Protein AF-A0A1Q7BE09-F1 (afdb_monomer_lite)

Radius of gyration: 17.37 Å; chains: 1; bounding box: 45×38×35 Å

Structure (mmCIF, N/CA/C/O backbone):
data_AF-A0A1Q7BE09-F1
#
_entry.id   AF-A0A1Q7BE09-F1
#
loop_
_atom_site.group_PDB
_atom_site.id
_atom_site.type_symbol
_atom_site.label_atom_id
_atom_site.label_alt_id
_atom_site.label_comp_id
_atom_site.label_asym_id
_atom_site.label_entity_id
_atom_site.label_seq_id
_atom_site.pdbx_PDB_ins_code
_atom_site.Cartn_x
_atom_site.Cartn_y
_atom_site.Cartn_z
_atom_site.occupancy
_atom_site.B_iso_or_equiv
_atom_site.auth_seq_id
_atom_site.auth_comp_id
_atom_site.auth_asym_id
_atom_site.auth_atom_id
_atom_site.pdbx_PDB_model_num
ATOM 1 N N . MET A 1 1 ? -13.699 27.484 -20.171 1.00 42.84 1 MET A N 1
ATOM 2 C CA . MET A 1 1 ? -12.443 27.055 -19.521 1.00 42.84 1 MET A CA 1
ATOM 3 C C . MET A 1 1 ? -11.757 26.102 -20.485 1.00 42.84 1 MET A C 1
ATOM 5 O O . MET A 1 1 ? -12.347 25.077 -20.792 1.00 42.84 1 MET A O 1
ATOM 9 N N . ALA A 1 2 ? -10.621 26.495 -21.061 1.00 49.12 2 ALA A N 1
ATOM 10 C CA . ALA A 1 2 ? -9.865 25.665 -21.998 1.00 49.12 2 ALA A CA 1
ATOM 11 C C . ALA A 1 2 ? -8.836 24.848 -21.207 1.00 49.12 2 ALA A C 1
ATOM 13 O O . ALA A 1 2 ? -8.092 25.416 -20.410 1.00 49.12 2 ALA A O 1
ATOM 14 N N . PHE A 1 3 ? -8.850 23.526 -21.373 1.00 48.41 3 PHE A N 1
ATOM 15 C CA . PHE A 1 3 ? -7.884 22.618 -20.766 1.00 48.41 3 PHE A CA 1
ATOM 16 C C . PHE A 1 3 ? -6.856 22.270 -21.838 1.00 48.41 3 PHE A C 1
ATOM 18 O O . PHE A 1 3 ? -7.136 21.464 -22.724 1.00 48.41 3 PHE A O 1
ATOM 25 N N . ASP A 1 4 ? -5.689 22.907 -21.780 1.00 53.53 4 ASP A N 1
ATOM 26 C CA . ASP A 1 4 ? -4.521 22.438 -22.518 1.00 53.53 4 ASP A CA 1
ATOM 27 C C . ASP A 1 4 ? -4.098 21.101 -21.904 1.00 53.53 4 ASP A C 1
ATOM 29 O O . ASP A 1 4 ? -3.466 21.035 -20.847 1.00 53.53 4 ASP A O 1
ATOM 33 N N . SER A 1 5 ? -4.513 20.003 -22.530 1.00 60.94 5 SER A N 1
ATOM 34 C CA . SER A 1 5 ? -4.058 18.671 -22.157 1.00 60.94 5 SER A CA 1
ATOM 35 C C . SER A 1 5 ? -2.611 18.513 -22.615 1.00 60.94 5 SER A C 1
ATOM 37 O O . SER A 1 5 ? -2.347 18.123 -23.752 1.00 60.94 5 SER A O 1
ATOM 39 N N . VAL A 1 6 ? -1.666 18.825 -21.726 1.00 63.69 6 VAL A N 1
ATOM 40 C CA . VAL A 1 6 ? -0.251 18.495 -21.915 1.00 63.69 6 VAL A CA 1
ATOM 41 C C . VAL A 1 6 ? -0.137 16.976 -21.990 1.00 63.69 6 VAL A C 1
ATOM 43 O O . VAL A 1 6 ? -0.318 16.274 -20.993 1.00 63.69 6 VAL A O 1
ATOM 46 N N . TRP A 1 7 ? 0.165 16.464 -23.182 1.00 57.09 7 TRP A N 1
ATOM 47 C CA . TRP A 1 7 ? 0.509 15.062 -23.386 1.00 57.09 7 TRP A CA 1
ATOM 48 C C . TRP A 1 7 ? 1.880 14.813 -22.754 1.00 57.09 7 TRP A C 1
ATOM 50 O O . TRP A 1 7 ? 2.925 14.965 -23.38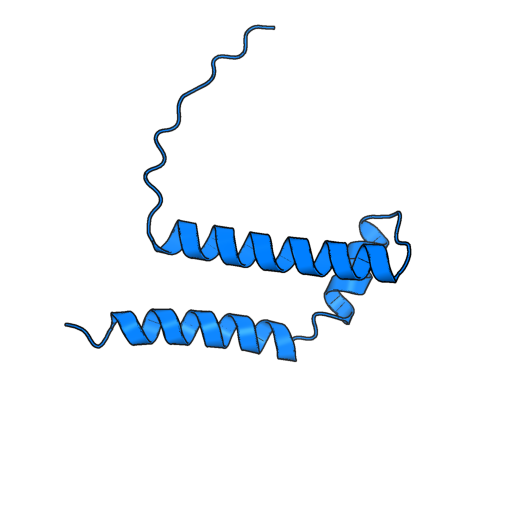5 1.00 57.09 7 TRP A O 1
ATOM 60 N N . GLN A 1 8 ? 1.889 14.488 -21.462 1.00 62.91 8 GLN A N 1
ATOM 61 C CA . GLN A 1 8 ? 3.110 14.069 -20.791 1.00 62.91 8 GLN A CA 1
ATOM 62 C C . GLN A 1 8 ? 3.430 12.657 -21.270 1.00 62.91 8 GLN A C 1
ATOM 64 O O . GLN A 1 8 ? 2.835 11.680 -20.816 1.00 62.91 8 GLN A O 1
ATOM 69 N N . HIS A 1 9 ? 4.352 12.559 -22.228 1.00 53.31 9 HIS A N 1
ATOM 70 C CA . HIS A 1 9 ? 4.929 11.297 -22.671 1.00 53.31 9 HIS A CA 1
ATOM 71 C C . HIS A 1 9 ? 5.824 10.741 -21.554 1.00 53.31 9 HIS A C 1
ATOM 73 O O . HIS A 1 9 ? 7.050 10.818 -21.597 1.00 53.31 9 HIS A O 1
ATOM 79 N N . TYR A 1 10 ? 5.190 10.238 -20.497 1.00 59.44 10 TYR A N 1
ATOM 80 C CA . TYR A 1 10 ? 5.859 9.523 -19.427 1.00 59.44 10 TYR A CA 1
ATOM 81 C C . TYR A 1 10 ? 6.227 8.143 -19.963 1.00 59.44 10 TYR A C 1
ATOM 83 O O . TYR A 1 10 ? 5.369 7.269 -20.067 1.00 59.44 10 TYR A O 1
ATOM 91 N N . ALA A 1 11 ? 7.492 7.955 -20.339 1.00 61.69 11 ALA A N 1
ATOM 92 C CA . ALA A 1 11 ? 8.054 6.627 -20.531 1.00 61.69 11 ALA A CA 1
ATOM 93 C C . ALA A 1 11 ? 8.288 6.042 -19.129 1.00 61.69 11 ALA A C 1
ATOM 95 O O . ALA A 1 11 ? 9.177 6.521 -18.418 1.00 61.69 11 ALA A O 1
ATOM 96 N N . PRO A 1 12 ? 7.471 5.080 -18.670 1.00 60.38 12 PRO A N 1
ATOM 97 C CA . PRO A 1 12 ? 7.552 4.633 -17.297 1.00 60.38 12 PRO A CA 1
ATOM 98 C C . PRO A 1 12 ? 8.863 3.888 -17.078 1.00 60.38 12 PRO A C 1
ATOM 100 O O . PRO A 1 12 ? 9.087 2.806 -17.623 1.00 60.38 12 PRO A O 1
ATOM 103 N N . THR A 1 13 ? 9.726 4.448 -16.234 1.00 68.38 13 THR A N 1
ATOM 104 C CA . THR A 1 13 ? 10.863 3.705 -15.700 1.00 68.38 13 THR A CA 1
ATOM 105 C C . THR A 1 13 ? 10.321 2.460 -15.001 1.00 68.38 13 THR A C 1
ATOM 107 O O . THR A 1 13 ? 9.285 2.507 -14.332 1.00 68.38 13 THR A O 1
ATOM 110 N N . ARG A 1 14 ? 11.016 1.330 -15.144 1.00 70.56 14 ARG A N 1
ATOM 111 C CA . ARG A 1 14 ? 10.613 0.025 -14.593 1.00 70.56 14 ARG A CA 1
ATOM 112 C C . ARG A 1 14 ? 10.281 0.088 -13.088 1.00 70.56 14 ARG A C 1
ATOM 114 O O . ARG A 1 14 ? 9.416 -0.642 -12.615 1.00 70.56 14 ARG A O 1
ATOM 121 N N . ASP A 1 15 ? 10.910 1.014 -12.367 1.00 69.75 15 ASP A N 1
ATOM 122 C CA . ASP A 1 15 ? 10.654 1.311 -10.951 1.00 69.75 15 ASP A CA 1
ATOM 123 C C . ASP A 1 15 ? 9.386 2.139 -10.704 1.00 69.75 15 ASP A C 1
ATOM 125 O O . ASP A 1 15 ? 8.662 1.883 -9.743 1.00 69.75 15 ASP A O 1
ATOM 129 N N . GLY A 1 16 ? 9.054 3.070 -11.601 1.00 75.38 16 GLY A N 1
ATOM 130 C CA . GLY A 1 16 ? 7.795 3.817 -11.562 1.00 75.38 16 GLY A CA 1
ATOM 131 C C . GLY A 1 16 ? 6.586 2.901 -11.752 1.00 75.38 16 GLY A C 1
ATOM 132 O O . GLY A 1 16 ? 5.610 3.004 -11.011 1.00 75.38 16 GLY A O 1
ATOM 133 N N . LEU A 1 17 ? 6.689 1.933 -12.670 1.00 80.69 17 LEU A N 1
ATOM 134 C CA . LEU A 1 17 ? 5.697 0.863 -12.840 1.00 80.69 17 LEU A CA 1
ATOM 135 C C . LEU A 1 17 ? 5.521 0.029 -11.564 1.00 80.69 17 LEU A C 1
ATOM 137 O O . LEU A 1 17 ? 4.390 -0.219 -11.148 1.00 80.69 17 LEU A O 1
ATOM 141 N N . GLY A 1 18 ? 6.624 -0.352 -10.911 1.00 79.62 18 GLY A N 1
ATOM 142 C CA . GLY A 1 18 ? 6.584 -1.084 -9.643 1.00 79.62 18 GLY A CA 1
ATOM 143 C C . GLY A 1 18 ? 5.908 -0.293 -8.519 1.00 79.62 18 GLY A C 1
ATOM 144 O O . GLY A 1 18 ? 5.083 -0.842 -7.787 1.00 79.62 18 GLY A O 1
ATOM 145 N N . LEU A 1 19 ? 6.192 1.010 -8.419 1.00 83.38 19 LEU A N 1
ATOM 146 C CA . LEU A 1 19 ? 5.567 1.898 -7.438 1.00 83.38 19 LEU A CA 1
ATOM 147 C C . LEU A 1 19 ? 4.062 2.064 -7.691 1.00 83.38 19 LEU A C 1
ATOM 149 O O . LEU A 1 19 ? 3.268 1.946 -6.758 1.00 83.38 19 LEU A O 1
ATOM 153 N N . LEU A 1 20 ? 3.660 2.289 -8.944 1.00 84.56 20 LEU A N 1
ATOM 154 C CA . LEU A 1 20 ? 2.254 2.375 -9.351 1.00 84.56 20 LEU A CA 1
ATOM 155 C C . LEU A 1 20 ? 1.497 1.081 -9.042 1.00 84.56 20 LEU A C 1
ATOM 157 O O . LEU A 1 20 ? 0.361 1.121 -8.567 1.00 84.56 20 LEU A O 1
ATOM 161 N N . GLU A 1 21 ? 2.123 -0.073 -9.260 1.00 82.69 21 GLU A N 1
ATOM 162 C CA . GLU A 1 21 ? 1.502 -1.355 -8.957 1.00 82.69 21 GLU A CA 1
ATOM 163 C C . GLU A 1 21 ? 1.388 -1.609 -7.447 1.00 82.69 21 GLU A C 1
ATOM 165 O O . GLU A 1 21 ? 0.337 -2.062 -6.982 1.00 82.69 21 GLU A O 1
ATOM 170 N N . ALA A 1 22 ? 2.417 -1.271 -6.667 1.00 81.06 22 ALA A N 1
ATOM 171 C CA . ALA A 1 22 ? 2.372 -1.342 -5.209 1.00 81.06 22 ALA A CA 1
ATOM 172 C C . ALA A 1 22 ? 1.289 -0.413 -4.637 1.00 81.06 22 ALA A C 1
ATOM 174 O O . ALA A 1 22 ? 0.493 -0.830 -3.790 1.00 81.06 22 ALA A O 1
ATOM 175 N N . PHE A 1 23 ? 1.202 0.813 -5.157 1.00 83.62 23 PHE A N 1
ATOM 176 C CA . PHE A 1 23 ? 0.152 1.765 -4.813 1.00 83.62 23 PHE A CA 1
ATOM 177 C C . PHE A 1 23 ? -1.236 1.211 -5.149 1.00 83.62 23 PHE A C 1
ATOM 179 O O . PHE A 1 23 ? -2.109 1.173 -4.281 1.00 83.62 23 PHE A O 1
ATOM 186 N N . ARG A 1 24 ? -1.427 0.685 -6.367 1.00 88.06 24 ARG A N 1
ATOM 187 C CA . ARG A 1 24 ? -2.689 0.060 -6.793 1.00 88.06 24 ARG A CA 1
ATOM 188 C C . ARG A 1 24 ? -3.104 -1.071 -5.853 1.00 88.06 24 ARG A C 1
ATOM 190 O O . ARG A 1 24 ? -4.269 -1.156 -5.472 1.00 88.06 24 ARG A O 1
ATOM 197 N N . ARG A 1 25 ? -2.163 -1.933 -5.456 1.00 85.56 25 ARG A N 1
ATOM 198 C CA . ARG A 1 25 ? -2.427 -3.035 -4.517 1.00 85.56 25 ARG A CA 1
ATOM 199 C C . ARG A 1 25 ? -2.831 -2.521 -3.131 1.00 85.56 25 ARG A C 1
ATOM 201 O O . ARG A 1 25 ? -3.809 -3.022 -2.582 1.00 85.56 25 ARG A O 1
ATOM 208 N N . MET A 1 26 ? -2.140 -1.512 -2.593 1.00 85.94 26 MET A N 1
ATOM 209 C CA . MET A 1 26 ? -2.494 -0.903 -1.301 1.00 85.94 26 MET A CA 1
ATOM 210 C C . MET A 1 26 ? -3.890 -0.276 -1.307 1.00 85.94 26 MET A C 1
ATOM 212 O O . MET A 1 26 ? -4.669 -0.493 -0.376 1.00 85.94 26 MET A O 1
ATOM 216 N N . VAL A 1 27 ? -4.223 0.481 -2.355 1.00 86.75 27 VAL A N 1
ATOM 217 C CA . VAL A 1 27 ? -5.538 1.124 -2.481 1.00 86.75 27 VAL A CA 1
ATOM 218 C C . VAL A 1 27 ? -6.642 0.076 -2.595 1.00 86.75 27 VAL A C 1
ATOM 220 O O . VAL A 1 27 ? -7.635 0.164 -1.875 1.00 86.75 27 VAL A O 1
ATOM 223 N N . ASN A 1 28 ? -6.453 -0.956 -3.420 1.00 90.00 28 ASN A N 1
ATOM 224 C CA . ASN A 1 28 ? -7.435 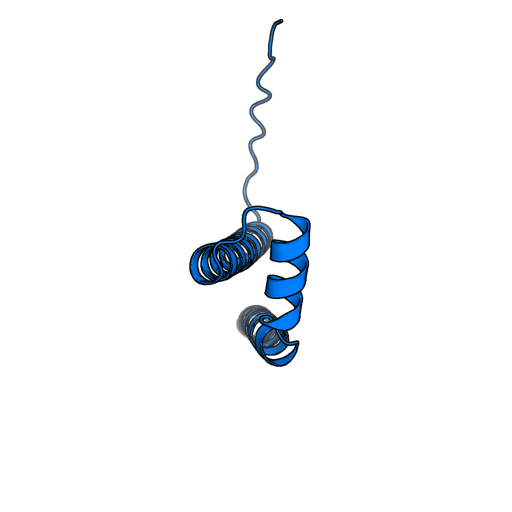-2.030 -3.567 1.00 90.00 28 ASN A CA 1
ATOM 225 C C . ASN A 1 28 ? -7.687 -2.777 -2.250 1.00 90.00 28 ASN A C 1
ATOM 227 O O . ASN A 1 28 ? -8.840 -3.052 -1.921 1.00 90.00 28 ASN A O 1
ATOM 231 N N . GLU A 1 29 ? -6.641 -3.073 -1.473 1.00 85.62 29 GLU A N 1
ATOM 232 C CA . GLU A 1 29 ? -6.810 -3.721 -0.166 1.00 85.62 29 GLU A CA 1
ATOM 233 C C . GLU A 1 29 ? -7.529 -2.795 0.826 1.00 85.62 29 GLU A C 1
ATOM 235 O O . GLU A 1 29 ? -8.419 -3.241 1.547 1.00 85.62 29 GLU A O 1
ATOM 240 N N . SER A 1 30 ? -7.227 -1.494 0.804 1.00 83.25 30 SER A N 1
ATOM 241 C CA . SER A 1 30 ? -7.916 -0.501 1.640 1.00 83.25 30 SER A CA 1
ATOM 242 C C . SER A 1 30 ? -9.409 -0.421 1.303 1.00 83.25 30 SER A C 1
ATOM 244 O O . SER A 1 30 ? -10.249 -0.438 2.199 1.00 83.25 30 SER A O 1
ATOM 246 N N . ILE A 1 31 ? -9.765 -0.415 0.013 1.00 87.44 31 ILE A N 1
ATOM 247 C CA . ILE A 1 31 ? -11.164 -0.454 -0.444 1.00 87.44 31 ILE A CA 1
ATOM 248 C C . ILE A 1 31 ? -11.842 -1.751 0.005 1.00 87.44 31 ILE A C 1
ATOM 250 O O . ILE A 1 31 ? -12.963 -1.709 0.509 1.00 87.44 31 ILE A O 1
ATOM 254 N N . ARG A 1 32 ? -11.163 -2.897 -0.116 1.00 88.75 32 ARG A N 1
ATOM 255 C CA . ARG A 1 32 ? -11.687 -4.198 0.325 1.00 88.75 32 ARG A CA 1
ATOM 256 C C . ARG A 1 32 ? -11.980 -4.212 1.828 1.00 88.75 32 ARG A C 1
ATOM 258 O O . ARG A 1 32 ? -13.038 -4.691 2.235 1.00 88.75 32 ARG A O 1
ATOM 265 N N . ILE A 1 33 ? -11.093 -3.629 2.638 1.00 85.56 33 ILE A N 1
ATOM 266 C CA . ILE A 1 33 ? -11.296 -3.426 4.082 1.00 85.56 33 ILE A CA 1
ATOM 267 C C . ILE A 1 33 ? -12.498 -2.505 4.328 1.00 85.56 33 ILE A C 1
ATOM 269 O O . ILE A 1 33 ? -13.339 -2.804 5.175 1.00 85.56 33 ILE A O 1
ATOM 273 N N . GLY A 1 34 ? -12.613 -1.411 3.573 1.00 87.12 34 GLY A N 1
ATOM 274 C CA . GLY A 1 34 ? -13.723 -0.464 3.674 1.00 87.12 34 GLY A CA 1
ATOM 275 C C . GLY A 1 34 ? -15.083 -1.085 3.389 1.00 87.12 34 GLY A C 1
ATOM 276 O O . GLY A 1 34 ? -16.006 -0.920 4.184 1.00 87.12 34 GLY A O 1
ATOM 277 N N . LEU A 1 35 ? -15.184 -1.840 2.294 1.00 89.50 35 LEU A N 1
ATOM 278 C CA . LEU A 1 35 ? -16.399 -2.555 1.904 1.00 89.50 35 LEU A CA 1
ATOM 279 C C . LEU A 1 35 ? -16.774 -3.622 2.939 1.00 89.50 35 LEU A C 1
ATOM 281 O O . LEU A 1 35 ? -17.923 -3.674 3.364 1.00 89.50 35 LEU A O 1
ATOM 285 N N . GLY A 1 36 ? -15.806 -4.411 3.419 1.00 89.06 36 GLY A N 1
ATOM 286 C CA . GLY A 1 36 ? -16.050 -5.423 4.454 1.00 89.06 36 GLY A CA 1
ATOM 287 C C . GLY A 1 36 ? -16.501 -4.853 5.806 1.00 89.06 36 GLY A C 1
ATOM 288 O O . GLY A 1 36 ? -17.134 -5.558 6.584 1.00 89.06 36 GLY A O 1
ATOM 289 N N . ASN A 1 37 ? -16.206 -3.578 6.083 1.00 85.50 37 ASN A N 1
ATOM 290 C CA . ASN A 1 37 ? -16.567 -2.892 7.329 1.00 85.50 37 ASN A CA 1
ATOM 291 C C . ASN A 1 37 ? -17.663 -1.817 7.140 1.00 85.50 37 ASN A C 1
ATOM 293 O O . ASN A 1 37 ? -17.889 -1.029 8.061 1.00 85.50 37 ASN A O 1
ATOM 297 N N . ASN A 1 38 ? -18.325 -1.758 5.972 1.00 88.94 38 ASN A N 1
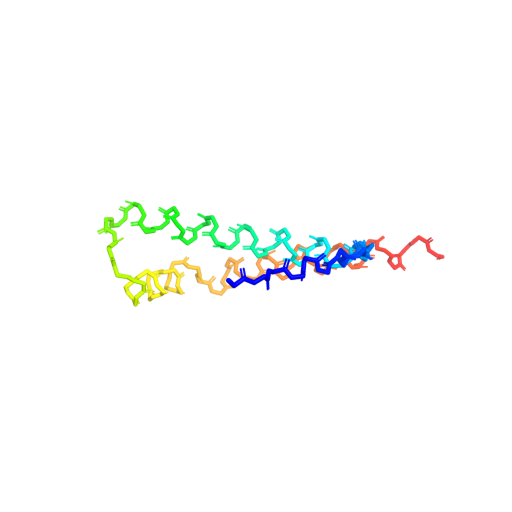ATOM 298 C CA . ASN A 1 38 ? -19.346 -0.754 5.618 1.00 88.94 38 ASN A CA 1
ATOM 299 C C . ASN A 1 38 ? -18.922 0.690 5.941 1.00 88.94 38 ASN A C 1
ATOM 301 O O . ASN A 1 38 ? -19.655 1.479 6.545 1.00 88.94 38 ASN A O 1
ATOM 305 N N . VAL A 1 39 ? -17.691 1.034 5.577 1.00 88.50 39 VAL A N 1
ATOM 306 C CA . VAL A 1 39 ? -17.096 2.323 5.914 1.00 88.50 39 VAL A CA 1
ATOM 307 C C . VAL A 1 39 ? -17.498 3.380 4.893 1.00 88.50 39 VAL A C 1
ATOM 309 O O . VAL A 1 39 ? -17.167 3.275 3.719 1.00 88.50 39 VAL A O 1
ATOM 312 N N . SER A 1 40 ? -18.131 4.453 5.363 1.00 83.00 40 SER A N 1
ATOM 313 C CA . SER A 1 40 ? -18.501 5.621 4.549 1.00 83.00 40 SER A CA 1
ATOM 314 C C . SER A 1 40 ? -17.586 6.838 4.751 1.00 83.00 40 SER A C 1
ATOM 316 O O . SER A 1 40 ? -17.708 7.832 4.042 1.00 83.00 40 SER A O 1
ATOM 318 N N . SER A 1 41 ? -16.652 6.776 5.710 1.00 86.00 41 SER A N 1
ATOM 319 C CA . SER A 1 41 ? -15.722 7.867 6.027 1.00 86.00 41 SER A CA 1
ATOM 320 C C . SER A 1 41 ? -14.276 7.472 5.753 1.00 86.00 41 SER A C 1
ATOM 322 O O . SER A 1 41 ? -13.771 6.506 6.329 1.00 86.00 41 SER A O 1
ATOM 324 N N . LEU A 1 42 ? -13.570 8.291 4.968 1.00 82.00 42 LEU A N 1
ATOM 325 C CA . LEU A 1 42 ? -12.136 8.126 4.700 1.00 82.00 42 LEU A CA 1
ATOM 326 C C . LEU A 1 42 ? -11.288 8.108 5.978 1.00 82.00 42 LEU A C 1
ATOM 328 O O . LEU A 1 42 ? -10.289 7.398 6.040 1.00 82.00 42 LEU A O 1
ATOM 332 N N . ARG A 1 43 ? -11.704 8.824 7.032 1.00 83.62 43 ARG A N 1
ATOM 333 C CA . ARG A 1 43 ? -11.008 8.809 8.327 1.00 83.62 43 ARG A CA 1
ATOM 334 C C . ARG A 1 43 ? -11.044 7.421 8.962 1.00 83.62 43 ARG A C 1
ATOM 336 O O . ARG A 1 43 ? -10.024 6.923 9.427 1.00 83.62 43 ARG A O 1
ATOM 343 N N . ARG A 1 44 ? -12.219 6.790 8.965 1.00 80.88 44 ARG A N 1
ATOM 344 C CA . ARG A 1 44 ? -12.419 5.446 9.522 1.00 80.88 44 ARG A CA 1
ATOM 345 C C . ARG A 1 44 ? -11.786 4.380 8.626 1.00 80.88 44 ARG A C 1
ATOM 347 O O . ARG A 1 44 ? -11.230 3.419 9.144 1.00 80.88 44 ARG A O 1
ATOM 354 N N . LEU A 1 45 ? -11.793 4.603 7.311 1.00 82.81 45 LEU A N 1
ATOM 355 C CA . LEU A 1 45 ? -11.124 3.751 6.330 1.00 82.81 45 LEU A CA 1
ATOM 356 C C . LEU A 1 45 ? -9.613 3.749 6.547 1.00 82.81 45 LEU A C 1
ATOM 358 O O . LEU A 1 45 ? -9.021 2.681 6.620 1.00 82.81 45 LEU A O 1
ATOM 362 N N . SER A 1 46 ? -9.016 4.933 6.697 1.00 83.12 46 SER A N 1
ATOM 363 C CA . SER A 1 46 ? -7.596 5.107 7.000 1.00 83.12 46 SER A CA 1
ATOM 364 C C . SER A 1 46 ? -7.237 4.367 8.286 1.00 83.12 46 SER A C 1
ATOM 366 O O . SER A 1 46 ? -6.377 3.492 8.271 1.00 83.12 46 SER A O 1
ATOM 368 N N . LEU A 1 47 ? -7.977 4.605 9.372 1.00 83.75 47 LEU A N 1
ATOM 369 C CA . LEU A 1 47 ? -7.703 3.973 10.663 1.00 83.75 47 LEU A CA 1
ATOM 370 C C . LEU A 1 47 ? -7.802 2.438 10.611 1.00 83.75 47 LEU A C 1
ATOM 372 O O . LEU A 1 47 ? -6.960 1.747 11.178 1.00 83.75 47 LEU A O 1
ATOM 376 N N . LEU A 1 48 ? -8.816 1.896 9.930 1.00 83.00 48 LEU A N 1
ATOM 377 C CA . LEU A 1 48 ? -8.986 0.450 9.764 1.00 83.00 48 LEU A CA 1
ATOM 378 C C . LEU A 1 48 ? -7.919 -0.149 8.854 1.00 83.00 48 LEU A C 1
ATOM 380 O O . LEU A 1 48 ? -7.370 -1.200 9.174 1.00 83.00 48 LEU A O 1
ATOM 384 N N . SER A 1 49 ? -7.597 0.535 7.758 1.00 79.75 49 SER A N 1
ATOM 385 C CA . SER A 1 49 ? -6.556 0.103 6.830 1.00 79.75 49 SER A CA 1
ATOM 386 C C . SER A 1 49 ? -5.214 0.050 7.549 1.00 79.75 49 SER A C 1
ATOM 388 O O . SER A 1 49 ? -4.571 -0.984 7.500 1.00 79.75 49 SER A O 1
ATOM 390 N N . TYR A 1 50 ? -4.837 1.075 8.321 1.00 75.38 50 TYR A N 1
ATOM 391 C CA . TYR A 1 50 ? -3.599 1.072 9.110 1.00 75.38 50 TYR A CA 1
ATOM 392 C C . TYR A 1 50 ? -3.560 -0.007 10.203 1.00 75.38 50 TYR A C 1
ATOM 394 O O . TYR A 1 50 ? -2.512 -0.604 10.424 1.00 75.38 50 TYR A O 1
ATOM 402 N N . ASN A 1 51 ? -4.679 -0.282 10.881 1.00 75.38 51 ASN A N 1
ATOM 403 C CA . ASN A 1 51 ? -4.719 -1.308 11.930 1.00 75.38 51 ASN A CA 1
ATOM 404 C C . ASN A 1 51 ? -4.709 -2.740 11.368 1.00 75.38 51 ASN A C 1
ATOM 406 O O . ASN A 1 51 ? -4.131 -3.635 11.981 1.00 75.38 51 ASN A O 1
ATOM 410 N N . GLN A 1 52 ? -5.338 -2.978 10.212 1.00 70.19 52 GLN A N 1
ATOM 411 C CA . GLN A 1 52 ? -5.392 -4.308 9.588 1.00 70.19 52 GLN A CA 1
ATOM 412 C C . GLN A 1 52 ? -4.218 -4.578 8.636 1.00 70.19 52 GLN A C 1
ATOM 414 O O . GLN A 1 52 ? -3.793 -5.724 8.484 1.00 70.19 52 GLN A O 1
ATOM 419 N N . LEU A 1 53 ? -3.625 -3.535 8.052 1.00 64.81 53 LEU A N 1
ATOM 420 C CA . LEU A 1 53 ? -2.314 -3.568 7.402 1.00 64.81 53 LEU A CA 1
ATOM 421 C C . LEU A 1 53 ? -1.225 -3.465 8.480 1.00 64.81 53 LEU A C 1
ATOM 423 O O . LEU A 1 53 ? -0.422 -2.538 8.492 1.00 64.81 53 LEU A O 1
ATOM 427 N N . SER A 1 54 ? -1.208 -4.421 9.412 1.00 54.47 54 SER A N 1
ATOM 428 C CA . SER A 1 54 ? -0.131 -4.554 10.396 1.00 54.47 54 SER A CA 1
ATOM 429 C C . SER A 1 54 ? 1.245 -4.520 9.702 1.00 54.47 54 SER A C 1
ATOM 431 O O . SER A 1 54 ? 1.376 -5.037 8.581 1.00 54.47 54 SER A O 1
ATOM 433 N N . PRO A 1 55 ? 2.297 -3.982 10.352 1.00 56.38 55 PRO A N 1
ATOM 434 C CA . PRO A 1 55 ? 3.661 -3.962 9.821 1.00 56.38 55 PRO A CA 1
ATOM 435 C C . PRO A 1 55 ? 4.166 -5.335 9.356 1.00 56.38 55 PRO A C 1
ATOM 437 O O . PRO A 1 55 ? 5.044 -5.383 8.503 1.00 56.38 55 PRO A O 1
ATOM 440 N N . ALA A 1 56 ? 3.578 -6.441 9.828 1.00 52.53 56 ALA A N 1
ATOM 441 C CA . ALA A 1 56 ? 3.856 -7.798 9.352 1.00 52.53 56 ALA A CA 1
ATOM 442 C C . ALA A 1 56 ? 3.469 -8.056 7.876 1.00 52.53 56 ALA A C 1
ATOM 444 O O . ALA A 1 56 ? 4.053 -8.916 7.222 1.00 52.53 56 ALA A O 1
ATOM 445 N N . ARG A 1 57 ? 2.495 -7.319 7.326 1.00 56.41 57 ARG A N 1
ATOM 446 C CA . ARG A 1 57 ? 2.112 -7.387 5.903 1.00 56.41 57 ARG A CA 1
ATOM 447 C C . ARG A 1 57 ? 2.834 -6.343 5.055 1.00 56.41 57 ARG A C 1
ATOM 449 O O . ARG A 1 57 ? 3.173 -6.611 3.904 1.00 56.41 57 ARG A O 1
ATOM 456 N N . PHE A 1 58 ? 3.131 -5.179 5.633 1.00 55.50 58 PHE A N 1
ATOM 457 C CA . PHE A 1 58 ? 3.979 -4.175 4.988 1.00 55.50 58 PHE A CA 1
ATOM 458 C C . PHE A 1 58 ? 5.429 -4.667 4.856 1.00 55.50 58 PHE A C 1
ATOM 460 O O . PHE A 1 58 ? 6.076 -4.423 3.842 1.00 55.50 58 PHE A O 1
ATOM 467 N N . SER A 1 59 ? 5.920 -5.449 5.824 1.00 53.78 59 SER A N 1
ATOM 468 C CA . SER A 1 59 ? 7.217 -6.125 5.749 1.00 53.78 59 SER A CA 1
ATOM 469 C C . SER A 1 59 ? 7.265 -7.190 4.651 1.00 53.78 59 SER A C 1
ATOM 471 O O . SER A 1 59 ? 8.304 -7.319 4.015 1.00 53.78 59 SER A O 1
ATOM 473 N N . GLN A 1 60 ? 6.157 -7.877 4.349 1.00 57.94 60 GLN A N 1
ATOM 474 C CA . GLN A 1 60 ? 6.037 -8.764 3.181 1.00 57.94 60 GLN A CA 1
ATOM 475 C C . GLN A 1 60 ? 6.116 -7.995 1.853 1.00 57.94 60 GLN A C 1
ATOM 477 O O . GLN A 1 60 ? 6.779 -8.446 0.922 1.00 57.94 60 GLN A O 1
ATOM 482 N N . LEU A 1 61 ? 5.498 -6.813 1.767 1.00 57.75 61 LEU A N 1
ATOM 483 C CA . LEU A 1 61 ? 5.610 -5.925 0.602 1.00 57.75 61 LEU A CA 1
ATOM 484 C C . LEU A 1 61 ? 7.030 -5.355 0.448 1.00 57.75 61 LEU A C 1
ATOM 486 O O . LEU A 1 61 ? 7.581 -5.372 -0.649 1.00 57.75 61 LEU A O 1
ATOM 490 N N . LEU A 1 62 ? 7.662 -4.930 1.545 1.00 59.38 62 LEU A N 1
ATOM 491 C CA . LEU A 1 62 ? 9.064 -4.497 1.567 1.00 59.38 62 LEU A CA 1
ATOM 492 C C . LEU A 1 62 ? 10.040 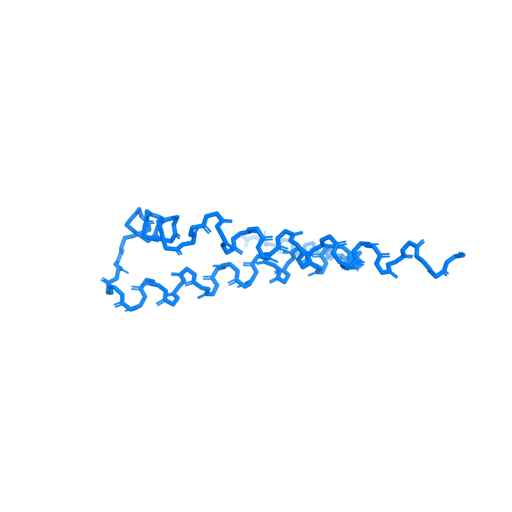-5.643 1.259 1.00 59.38 62 LEU A C 1
ATOM 494 O O . LEU A 1 62 ? 11.071 -5.414 0.633 1.00 59.38 62 LEU A O 1
ATOM 498 N N . GLN A 1 63 ? 9.739 -6.876 1.675 1.00 61.94 63 GLN A N 1
ATOM 499 C CA . GLN A 1 63 ? 10.506 -8.068 1.301 1.00 61.94 63 GLN A CA 1
ATOM 500 C C . GLN A 1 63 ? 10.335 -8.395 -0.183 1.00 61.94 63 GLN A C 1
ATOM 502 O O . GLN A 1 63 ? 11.329 -8.679 -0.843 1.00 61.94 63 GLN A O 1
ATOM 507 N N . ALA A 1 64 ? 9.118 -8.293 -0.725 1.00 57.75 64 ALA A N 1
ATOM 508 C CA . ALA A 1 64 ? 8.859 -8.498 -2.147 1.00 57.75 64 ALA A CA 1
ATOM 509 C C . ALA A 1 64 ? 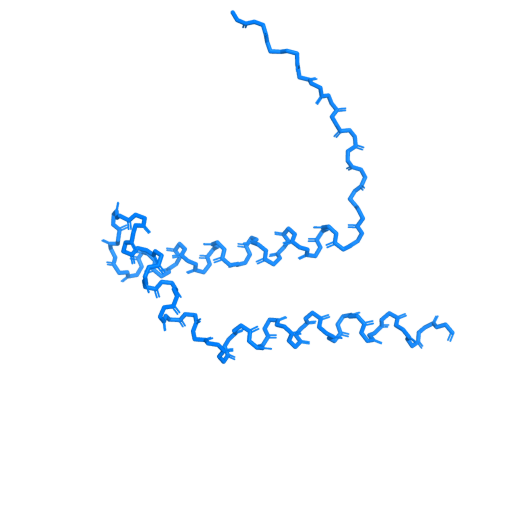9.602 -7.467 -3.013 1.00 57.75 64 ALA A C 1
ATOM 511 O O . ALA A 1 64 ? 10.219 -7.839 -4.008 1.00 57.75 64 ALA A O 1
ATOM 512 N N . LEU A 1 65 ? 9.617 -6.194 -2.603 1.00 58.00 65 LEU A N 1
ATOM 513 C CA . LEU A 1 65 ? 10.388 -5.149 -3.282 1.00 58.00 65 LEU A CA 1
ATOM 514 C C . LEU A 1 65 ? 11.905 -5.388 -3.177 1.00 58.00 65 LEU A C 1
ATOM 516 O O . LEU A 1 65 ? 12.588 -5.339 -4.197 1.00 58.00 65 LEU A O 1
ATOM 520 N N . ARG A 1 66 ? 12.425 -5.768 -1.998 1.00 63.41 66 ARG A N 1
ATOM 521 C CA . ARG A 1 66 ? 13.845 -6.144 -1.831 1.00 63.41 66 ARG A CA 1
ATOM 522 C C . ARG A 1 66 ? 14.270 -7.326 -2.703 1.00 63.41 66 ARG A C 1
ATOM 524 O O . ARG A 1 66 ? 15.392 -7.346 -3.199 1.00 63.41 66 ARG A O 1
ATOM 531 N N . HIS A 1 67 ? 13.397 -8.314 -2.892 1.00 57.41 67 HIS A N 1
ATOM 532 C CA . HIS A 1 67 ? 13.700 -9.492 -3.710 1.00 57.41 67 HIS A CA 1
ATOM 533 C C . HIS A 1 67 ? 13.790 -9.152 -5.206 1.00 57.41 67 HIS A C 1
ATOM 535 O O . HIS A 1 67 ? 14.614 -9.717 -5.925 1.00 57.41 67 HIS A O 1
ATOM 541 N N . ILE A 1 68 ? 12.973 -8.202 -5.672 1.00 60.72 68 ILE A N 1
ATOM 542 C CA . ILE A 1 68 ? 12.997 -7.697 -7.054 1.00 60.72 68 ILE A CA 1
ATOM 543 C C . ILE A 1 68 ? 14.275 -6.891 -7.312 1.00 60.72 68 ILE A C 1
ATOM 545 O O . ILE A 1 68 ? 14.877 -7.015 -8.378 1.00 60.72 68 ILE A O 1
ATOM 549 N N . GLU A 1 69 ? 14.710 -6.102 -6.329 1.00 58.94 69 GLU A N 1
ATOM 550 C CA . GLU A 1 69 ? 15.960 -5.343 -6.389 1.00 58.94 69 GLU A CA 1
ATOM 551 C C . GLU A 1 69 ? 17.179 -6.282 -6.385 1.00 58.94 69 GLU A C 1
ATOM 553 O O . GLU A 1 69 ? 18.033 -6.197 -7.260 1.00 58.94 69 GLU A O 1
ATOM 558 N N . SER A 1 70 ? 17.209 -7.282 -5.498 1.00 56.94 70 SER A N 1
ATOM 559 C CA . SER A 1 70 ? 18.294 -8.273 -5.435 1.00 56.94 70 SER A CA 1
ATOM 560 C C . SER A 1 70 ? 18.400 -9.145 -6.696 1.00 56.94 70 SER A C 1
ATOM 562 O O . SER A 1 70 ? 19.508 -9.513 -7.091 1.00 56.94 70 SER A O 1
ATOM 564 N N . SER A 1 71 ? 17.281 -9.444 -7.365 1.00 55.75 71 SER A N 1
ATOM 565 C CA . SER A 1 71 ? 17.270 -10.193 -8.630 1.00 55.75 71 SER A CA 1
ATOM 566 C C . 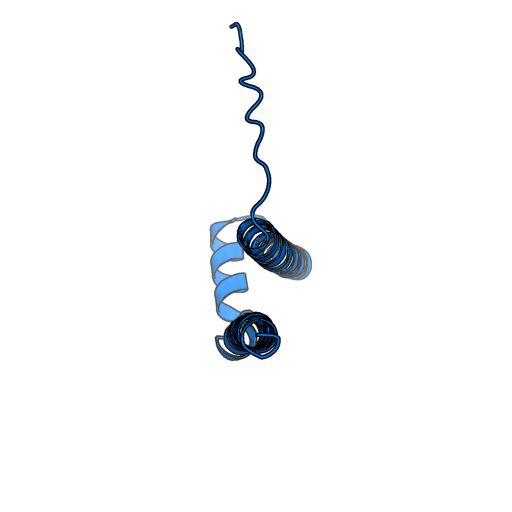SER A 1 71 ? 17.802 -9.390 -9.824 1.00 55.75 71 SER A C 1
ATOM 568 O O . SER A 1 71 ? 18.215 -10.002 -10.805 1.00 55.75 71 SER A O 1
ATOM 570 N N . ARG A 1 72 ? 17.812 -8.049 -9.778 1.00 55.72 72 ARG A N 1
ATOM 571 C CA . ARG A 1 72 ? 18.463 -7.225 -10.818 1.00 55.72 72 ARG A CA 1
ATOM 572 C C . ARG A 1 72 ? 19.981 -7.179 -10.670 1.00 55.72 72 ARG A C 1
ATOM 574 O O . ARG A 1 72 ? 20.675 -7.011 -11.664 1.00 55.72 72 ARG A O 1
ATOM 581 N N . ASN A 1 73 ? 20.486 -7.361 -9.456 1.00 55.31 73 ASN A N 1
ATOM 582 C CA . ASN A 1 73 ? 21.887 -7.110 -9.109 1.00 55.31 73 ASN A CA 1
ATOM 583 C C . ASN A 1 73 ? 22.787 -8.345 -9.307 1.00 55.31 73 ASN A C 1
ATOM 585 O O . ASN A 1 73 ? 23.976 -8.290 -9.021 1.00 55.31 73 ASN A O 1
ATOM 589 N N . THR A 1 74 ? 22.215 -9.464 -9.762 1.00 53.84 74 THR A N 1
ATOM 590 C CA . THR A 1 74 ? 22.889 -10.760 -9.979 1.00 53.84 74 THR A CA 1
ATOM 591 C C . THR A 1 74 ? 22.955 -11.167 -11.458 1.00 53.84 74 THR A C 1
ATOM 593 O O . THR A 1 74 ? 23.426 -12.252 -11.772 1.00 53.84 74 THR A O 1
ATOM 596 N N . SER A 1 75 ? 22.484 -10.311 -12.375 1.00 51.81 75 SER A N 1
ATOM 597 C CA . SER A 1 75 ? 22.572 -10.508 -13.836 1.00 51.81 75 SER A CA 1
ATOM 598 C C . SER A 1 75 ? 23.607 -9.589 -14.507 1.00 51.81 75 SER A C 1
ATOM 600 O O . SER A 1 75 ? 23.453 -9.261 -15.682 1.00 51.81 75 SER A O 1
ATOM 602 N N . GLY A 1 76 ? 24.622 -9.147 -13.759 1.00 44.31 76 GLY A N 1
ATOM 603 C CA . GLY A 1 76 ? 25.770 -8.383 -14.257 1.00 44.31 76 GLY A CA 1
ATOM 604 C C . GLY A 1 76 ? 27.057 -9.158 -14.053 1.00 44.31 76 GLY A C 1
ATOM 605 O O . GLY A 1 76 ? 27.224 -9.680 -12.928 1.00 44.31 76 GLY A O 1
#

Secondary structure (DSSP, 8-state):
-------------HHHHHHHHHHHHHHHHHHHHHHHTT---HHHHHHHHHHHS-HHHHHHHHHHHHHHHHHHTT--

Foldseek 3Di:
DDDPPPPPPDPDDPVNVVVVVLVVVLVVVLVVQCVVVVNPDPVVSVVSSDVVCPVVVVVVVVVVVVVVVVVVVPPD

pLDDT: mean 70.24, std 14.07, range [42.84, 90.0]

Sequence (76 aa):
MAFDSVWQHYAPTRDGLGLLEAFRRMVNESIRIGLGNNVSSLRRLSLLSYNQLSPARFSQLLQALRHIESSRNTSG